Protein AF-A0AAV5VN03-F1 (afdb_monomer)

Mean predicted aligned error: 7.99 Å

Sequence (120 aa):
NTAAIKHVEALLDKITSKSTTFERNCVIREWKSKEMDEETARQIVGSLYERAVRNHDLCQFYAYLCAGKVRHYSFFKYEAKGFLSELLRLTLRMFDEEPNCLETRDTREKSRRLCNIALV

Radius of gyration: 14.71 Å; Cα contacts (8 Å, |Δi|>4): 89; chains: 1; bounding box: 42×27×30 Å

Foldseek 3Di:
DVVLLVVLVVLVVQDDLPDDPVSLVVSLVVLQPDDDDLVSLLVNLVVLLVCLLVHVSCVVSSVSSLVSNVVSCVVVVHPCPSNVVSLVVSLVVLCVVCVPLPPDPVSVVVVVSSVSSNVD

Nearest PDB structures (foldseek):
  6crl-assembly1_A  TM=3.447E-01  e=5.274E+00  Porphyromonas gingivalis W83
  5j1h-assembly1_A  TM=2.844E-01  e=9.907E+00  Homo sapiens
  8ro0-assembly1_J  TM=2.020E-01  e=9.400E+00  Caenorhabditis elegans

Secondary structure (DSSP, 8-state):
-HHHHHHHHHHHHT--TT--HHHHHHHHHHHHH----HHHHHHHHHHHHHHHHH-GGGHHHHHHHHHHHHHHHHHTT---HHHHHHHHHHHHHHHHH-TTTTSSHHHHHHHHHHHHHH--

Structure (mmCIF, N/CA/C/O backbone):
data_AF-A0AAV5VN03-F1
#
_entry.id   AF-A0AAV5VN03-F1
#
loop_
_atom_site.group_PDB
_atom_site.id
_atom_site.type_symbol
_atom_site.label_atom_id
_atom_site.label_alt_id
_atom_site.label_comp_id
_atom_site.label_asym_id
_atom_site.label_entity_id
_atom_site.label_seq_id
_atom_site.pdbx_PDB_ins_code
_atom_site.Cartn_x
_atom_site.Cartn_y
_atom_site.Cartn_z
_atom_site.occupancy
_atom_site.B_iso_or_equiv
_atom_site.auth_seq_id
_atom_site.auth_comp_id
_atom_site.auth_asym_id
_atom_site.auth_atom_id
_atom_site.pdbx_PDB_model_num
ATOM 1 N N . ASN A 1 1 ? 17.989 -7.236 0.436 1.00 62.28 1 ASN A N 1
ATOM 2 C CA . ASN A 1 1 ? 16.626 -6.648 0.412 1.00 62.28 1 ASN A CA 1
ATOM 3 C C . ASN A 1 1 ? 15.700 -7.088 1.533 1.00 62.28 1 ASN A C 1
ATOM 5 O O . ASN A 1 1 ? 14.921 -6.268 2.002 1.00 62.28 1 ASN A O 1
ATOM 9 N N . THR A 1 2 ? 15.827 -8.306 2.064 1.00 76.88 2 THR A N 1
ATOM 10 C CA . THR A 1 2 ? 14.961 -8.843 3.133 1.00 76.88 2 THR A CA 1
ATOM 11 C C . THR A 1 2 ? 14.845 -7.951 4.380 1.00 76.88 2 THR A C 1
ATOM 13 O O . THR A 1 2 ? 13.777 -7.875 4.975 1.00 76.88 2 THR A O 1
ATOM 16 N N . ALA A 1 3 ? 15.906 -7.231 4.769 1.00 80.00 3 ALA A N 1
ATOM 17 C CA . ALA A 1 3 ? 15.862 -6.303 5.906 1.00 80.00 3 ALA A CA 1
ATOM 18 C C . ALA A 1 3 ? 15.006 -5.049 5.637 1.00 80.00 3 ALA A C 1
ATOM 20 O O . ALA A 1 3 ? 14.274 -4.604 6.517 1.00 80.00 3 ALA A O 1
ATOM 21 N N . ALA A 1 4 ? 15.064 -4.494 4.421 1.00 78.69 4 ALA A N 1
ATOM 22 C CA . ALA A 1 4 ? 14.269 -3.326 4.040 1.00 78.69 4 ALA A CA 1
ATOM 23 C C . ALA A 1 4 ? 12.776 -3.669 3.957 1.00 78.69 4 ALA A C 1
ATOM 25 O O . ALA A 1 4 ? 11.946 -2.899 4.432 1.00 78.69 4 ALA A O 1
ATOM 26 N N . ILE A 1 5 ? 12.457 -4.853 3.427 1.00 82.81 5 ILE A N 1
ATOM 27 C CA . ILE A 1 5 ? 11.088 -5.375 3.350 1.00 82.81 5 ILE A CA 1
ATOM 28 C C . ILE A 1 5 ? 10.520 -5.573 4.754 1.00 82.81 5 ILE A C 1
ATOM 30 O O . ILE A 1 5 ? 9.493 -4.986 5.073 1.00 82.81 5 ILE A O 1
ATOM 34 N N . LYS A 1 6 ? 11.236 -6.290 5.632 1.00 86.38 6 LYS A N 1
ATOM 35 C CA . LYS A 1 6 ? 10.813 -6.500 7.027 1.00 86.38 6 LYS A CA 1
ATOM 36 C C . LYS A 1 6 ? 10.579 -5.193 7.779 1.00 86.38 6 LYS A C 1
ATOM 38 O O . LYS A 1 6 ? 9.648 -5.095 8.568 1.00 86.38 6 LYS A O 1
ATOM 43 N N . HIS A 1 7 ? 11.416 -4.184 7.539 1.00 85.88 7 HIS A N 1
ATOM 44 C CA . HIS A 1 7 ? 11.241 -2.863 8.144 1.00 85.88 7 HIS A CA 1
ATOM 45 C C . HIS A 1 7 ? 9.934 -2.204 7.702 1.00 85.88 7 HIS A C 1
ATOM 47 O O . HIS A 1 7 ? 9.195 -1.670 8.524 1.00 85.88 7 HIS A O 1
ATOM 53 N N . VAL A 1 8 ? 9.635 -2.256 6.405 1.00 82.75 8 VAL A N 1
ATOM 54 C CA . VAL A 1 8 ? 8.388 -1.714 5.862 1.00 82.75 8 VAL A CA 1
ATOM 55 C C . VAL A 1 8 ? 7.182 -2.506 6.358 1.00 82.75 8 VAL A C 1
ATOM 57 O O . VAL A 1 8 ? 6.186 -1.903 6.738 1.00 82.75 8 VAL A O 1
ATOM 60 N N . GLU A 1 9 ? 7.259 -3.831 6.428 1.00 86.00 9 GLU A N 1
ATOM 61 C CA . GLU A 1 9 ? 6.180 -4.646 6.996 1.00 86.00 9 GLU A CA 1
ATOM 62 C C . GLU A 1 9 ? 5.916 -4.282 8.459 1.00 86.00 9 GLU A C 1
ATOM 64 O O . GLU A 1 9 ? 4.773 -4.005 8.819 1.00 86.00 9 GLU A O 1
ATOM 69 N N . ALA A 1 10 ? 6.972 -4.139 9.265 1.00 88.56 10 ALA A N 1
ATOM 70 C CA . ALA A 1 10 ? 6.861 -3.688 10.649 1.00 88.56 10 ALA A CA 1
ATOM 71 C C . ALA A 1 10 ? 6.296 -2.260 10.766 1.00 88.56 10 ALA A C 1
ATOM 73 O O . ALA A 1 10 ? 5.609 -1.939 11.734 1.00 88.56 10 ALA A O 1
ATOM 74 N N . LEU A 1 11 ? 6.575 -1.383 9.796 1.00 87.38 11 LEU A N 1
ATOM 75 C CA . LEU A 1 11 ? 5.986 -0.046 9.718 1.00 87.38 11 LEU A CA 1
ATOM 76 C C . LEU A 1 11 ? 4.473 -0.121 9.473 1.00 87.38 11 LEU A C 1
ATOM 78 O O . LEU A 1 11 ? 3.706 0.594 10.116 1.00 87.38 11 LEU A O 1
ATOM 82 N N . LEU A 1 12 ? 4.050 -0.984 8.549 1.00 84.94 12 LEU A N 1
ATOM 83 C CA . LEU A 1 12 ? 2.647 -1.171 8.190 1.00 84.94 12 LEU A CA 1
ATOM 84 C C . LEU A 1 12 ? 1.856 -1.868 9.303 1.00 84.94 12 LEU A C 1
ATOM 86 O O . LEU A 1 12 ? 0.690 -1.536 9.501 1.00 84.94 12 LEU A O 1
ATOM 90 N N . ASP A 1 13 ? 2.486 -2.770 10.061 1.00 88.56 13 ASP A N 1
ATOM 91 C CA . ASP A 1 13 ? 1.879 -3.466 11.206 1.00 88.56 13 ASP A CA 1
ATOM 92 C C . ASP A 1 13 ? 1.549 -2.531 12.379 1.00 88.56 13 ASP A C 1
ATOM 94 O O . ASP A 1 13 ? 0.682 -2.839 13.195 1.00 88.56 13 ASP A O 1
ATOM 98 N N . LYS A 1 14 ? 2.186 -1.355 12.455 1.00 87.25 14 LYS A N 1
ATOM 99 C CA . LYS A 1 14 ? 1.862 -0.329 13.463 1.00 87.25 14 LYS A CA 1
ATOM 100 C C . LYS A 1 14 ? 0.512 0.347 13.215 1.00 87.25 14 LYS A C 1
ATOM 102 O O . LYS A 1 14 ? 0.003 1.015 14.115 1.00 87.25 14 LYS A O 1
ATOM 107 N N . ILE A 1 15 ? -0.052 0.229 12.010 1.00 90.31 15 ILE A N 1
ATOM 108 C CA . ILE A 1 15 ? -1.300 0.899 11.647 1.00 90.31 15 ILE A CA 1
ATOM 109 C C . ILE A 1 15 ? -2.467 -0.078 11.709 1.00 90.31 15 ILE A C 1
ATOM 111 O O . ILE A 1 15 ? -2.528 -1.067 10.986 1.00 90.31 15 ILE A O 1
ATOM 115 N N . THR A 1 16 ? -3.440 0.267 12.544 1.00 88.50 16 THR A N 1
ATOM 116 C CA . THR A 1 16 ? -4.729 -0.410 12.682 1.00 88.50 16 THR A CA 1
ATOM 117 C C . THR A 1 16 ? -5.861 0.554 12.324 1.00 88.50 16 THR A C 1
ATOM 119 O O . THR A 1 16 ? -5.655 1.768 12.211 1.00 88.50 16 THR A O 1
ATOM 122 N N . SER A 1 17 ? -7.092 0.049 12.189 1.00 82.81 17 SER A N 1
ATOM 123 C CA . SER A 1 17 ? -8.270 0.902 11.959 1.00 82.81 17 SER A CA 1
ATOM 124 C C . SER A 1 17 ? -8.462 1.964 13.053 1.00 82.81 17 SER A C 1
ATOM 126 O O . SER A 1 17 ? -8.979 3.044 12.771 1.00 82.81 17 SER A O 1
ATOM 128 N N . LYS A 1 18 ? -7.957 1.708 14.268 1.00 90.25 18 LYS A N 1
ATOM 129 C CA . LYS A 1 18 ? -7.995 2.621 15.421 1.00 90.25 18 LYS A CA 1
ATOM 130 C C . LYS A 1 18 ? -6.814 3.591 15.503 1.00 90.25 18 LYS A C 1
ATOM 132 O O . LYS A 1 18 ? -6.820 4.455 16.375 1.00 90.25 18 LYS A O 1
ATOM 137 N N . SER A 1 19 ? -5.811 3.470 14.631 1.00 91.25 19 SER A N 1
ATOM 138 C CA . SER A 1 19 ? -4.651 4.363 14.658 1.00 91.25 19 SER A CA 1
ATOM 139 C C . SER A 1 19 ? -5.054 5.809 14.391 1.00 91.25 19 SER A C 1
ATOM 141 O O . SER A 1 19 ? -5.817 6.104 13.466 1.00 91.25 19 SER A O 1
ATOM 143 N N . THR A 1 20 ? -4.480 6.705 15.181 1.00 92.50 20 THR A N 1
ATOM 144 C CA . THR A 1 20 ? -4.653 8.152 15.109 1.00 92.50 20 THR A CA 1
ATOM 145 C C . THR A 1 20 ? -4.083 8.732 13.814 1.00 92.50 20 THR A C 1
ATOM 147 O O . THR A 1 20 ? -3.208 8.159 13.157 1.00 92.50 20 THR A O 1
ATOM 150 N N . THR A 1 21 ? -4.528 9.941 13.465 1.00 89.31 21 THR A N 1
ATOM 151 C CA . THR A 1 21 ? -3.975 10.705 12.337 1.00 89.31 21 THR A CA 1
ATOM 152 C C . THR A 1 21 ? -2.471 10.943 12.487 1.00 89.31 21 THR A C 1
ATOM 154 O O . THR A 1 21 ? -1.737 10.901 11.501 1.00 89.31 21 THR A O 1
ATOM 157 N N . PHE A 1 22 ? -1.994 11.158 13.716 1.00 89.88 22 PHE A N 1
ATOM 158 C CA . PHE A 1 22 ? -0.575 11.367 13.989 1.00 89.88 22 PHE A CA 1
ATOM 159 C C . PHE A 1 22 ? 0.259 10.119 13.672 1.00 89.88 22 PHE A C 1
ATOM 161 O O . PHE A 1 22 ? 1.240 10.214 12.937 1.00 89.88 22 PHE A O 1
ATOM 168 N N . GLU A 1 23 ? -0.158 8.943 14.148 1.00 90.94 23 GLU A N 1
ATOM 169 C CA . GLU A 1 23 ? 0.530 7.672 13.869 1.00 90.94 23 GLU A CA 1
ATOM 170 C C . GLU A 1 23 ? 0.580 7.379 12.366 1.00 90.94 23 GLU A C 1
ATOM 172 O O . GLU A 1 23 ? 1.641 7.057 11.824 1.00 90.94 23 GLU A O 1
ATOM 177 N N . ARG A 1 24 ? -0.545 7.585 11.669 1.00 90.00 24 ARG A N 1
ATOM 178 C CA . ARG A 1 24 ? -0.633 7.450 10.208 1.00 90.00 24 ARG A CA 1
ATOM 179 C C . ARG A 1 24 ? 0.349 8.384 9.496 1.00 90.00 24 ARG A C 1
ATOM 181 O O . ARG A 1 24 ? 1.059 7.951 8.590 1.00 90.00 24 ARG A O 1
ATOM 188 N N . ASN A 1 25 ? 0.445 9.642 9.927 1.00 88.81 25 ASN A N 1
ATOM 189 C CA . ASN A 1 25 ? 1.373 10.620 9.353 1.00 88.81 25 ASN A CA 1
ATOM 190 C C . ASN A 1 25 ? 2.847 10.267 9.600 1.00 88.81 25 ASN A C 1
ATOM 192 O O . ASN A 1 25 ? 3.675 10.457 8.705 1.00 88.81 25 ASN A O 1
ATOM 196 N N . CYS A 1 26 ? 3.182 9.722 10.771 1.00 90.44 26 CYS A N 1
ATOM 197 C CA . CYS A 1 26 ? 4.529 9.228 11.060 1.00 90.44 26 CYS A CA 1
ATOM 198 C C . CYS A 1 26 ? 4.938 8.124 10.076 1.00 90.44 26 CYS A C 1
ATOM 200 O O . CYS A 1 26 ? 6.009 8.212 9.472 1.00 90.44 26 CYS A O 1
ATOM 202 N N . VAL A 1 27 ? 4.046 7.155 9.847 1.00 90.69 27 VAL A N 1
ATOM 203 C CA . VAL A 1 27 ? 4.251 6.067 8.880 1.00 90.69 27 VAL A CA 1
ATOM 204 C C . VAL A 1 27 ? 4.395 6.599 7.455 1.00 90.69 27 VAL A C 1
ATOM 206 O O . VAL A 1 27 ? 5.339 6.232 6.762 1.00 90.69 27 VAL A O 1
ATOM 209 N N . ILE A 1 28 ? 3.535 7.528 7.028 1.00 88.44 28 ILE A N 1
ATOM 210 C CA . ILE A 1 28 ? 3.623 8.166 5.702 1.00 88.44 28 ILE A CA 1
ATOM 211 C C . ILE A 1 28 ? 4.985 8.833 5.485 1.00 88.44 28 ILE A C 1
ATOM 213 O O . ILE A 1 28 ? 5.565 8.730 4.400 1.00 88.44 28 ILE A O 1
ATOM 217 N N . ARG A 1 29 ? 5.484 9.561 6.489 1.00 88.44 29 ARG A N 1
ATOM 218 C CA . ARG A 1 29 ? 6.757 10.280 6.390 1.00 88.44 29 ARG A CA 1
ATOM 219 C C . ARG A 1 29 ? 7.920 9.307 6.224 1.0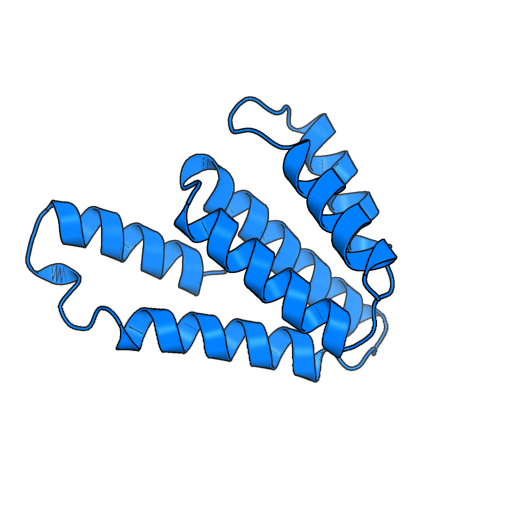0 88.44 29 ARG A C 1
ATOM 221 O O . ARG A 1 29 ? 8.717 9.477 5.306 1.00 88.44 29 ARG A O 1
ATOM 228 N N . GLU A 1 30 ? 7.976 8.289 7.077 1.00 89.06 30 GLU A N 1
ATOM 229 C CA . GLU A 1 30 ? 9.030 7.274 7.053 1.00 89.06 30 GLU A CA 1
ATOM 230 C C . GLU A 1 30 ? 9.004 6.453 5.754 1.00 89.06 30 GLU A C 1
ATOM 232 O O . GLU A 1 30 ? 10.041 6.210 5.134 1.00 89.06 30 GLU A O 1
ATOM 237 N N . TRP A 1 31 ? 7.801 6.120 5.282 1.00 88.56 31 TRP A N 1
ATOM 238 C CA . TRP A 1 31 ? 7.565 5.454 4.005 1.00 88.56 31 TRP A CA 1
ATOM 239 C C . TRP A 1 31 ? 8.117 6.248 2.814 1.00 88.56 31 TRP A C 1
ATOM 241 O O . TRP A 1 31 ? 8.830 5.700 1.966 1.00 88.56 31 TRP A 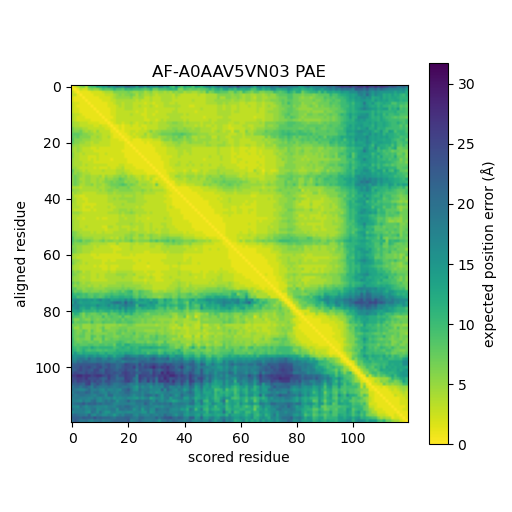O 1
ATOM 251 N N . LYS A 1 32 ? 7.832 7.556 2.747 1.00 83.75 32 LYS A N 1
ATOM 252 C CA . LYS A 1 32 ? 8.295 8.419 1.650 1.00 83.75 32 LYS A CA 1
ATOM 253 C C . LYS A 1 32 ? 9.816 8.487 1.588 1.00 83.75 32 LYS A C 1
ATOM 255 O O . LYS A 1 32 ? 10.360 8.270 0.511 1.00 83.75 32 LYS A O 1
ATOM 260 N N . SER A 1 33 ? 10.484 8.693 2.723 1.00 81.00 33 SER A N 1
ATOM 261 C CA . SER A 1 33 ? 11.945 8.847 2.793 1.00 81.00 33 SER A CA 1
ATOM 262 C C . SER A 1 33 ? 12.740 7.572 2.509 1.00 81.00 33 SER A C 1
ATOM 264 O O . SER A 1 33 ? 13.957 7.633 2.372 1.00 81.00 33 SER A O 1
ATOM 266 N N . LYS A 1 34 ? 12.094 6.400 2.472 1.00 82.88 34 LYS A N 1
ATOM 267 C CA . LYS A 1 34 ? 12.818 5.135 2.353 1.00 82.88 34 LYS A CA 1
ATOM 268 C C . LYS A 1 34 ? 13.227 4.837 0.914 1.00 82.88 34 LYS A C 1
ATOM 270 O O . LYS A 1 34 ? 12.394 4.407 0.123 1.00 82.88 34 LYS A O 1
ATOM 275 N N . GLU A 1 35 ? 14.488 5.016 0.564 1.00 80.75 35 GLU A N 1
ATOM 276 C CA . GLU A 1 35 ? 14.982 4.554 -0.736 1.00 80.75 35 GLU A CA 1
ATOM 277 C C . GLU A 1 35 ? 14.920 3.024 -0.826 1.00 80.75 35 GLU A C 1
ATOM 279 O O . GLU A 1 35 ? 15.138 2.309 0.157 1.00 80.75 35 GLU A O 1
ATOM 284 N N . MET A 1 36 ? 14.547 2.529 -2.001 1.00 82.94 36 MET A N 1
ATOM 285 C CA . MET A 1 36 ? 14.389 1.108 -2.283 1.00 82.94 36 MET A CA 1
ATOM 286 C C . MET A 1 36 ? 14.609 0.874 -3.773 1.00 82.94 36 MET A C 1
ATOM 288 O O . MET A 1 36 ? 14.171 1.684 -4.593 1.00 82.94 36 MET A O 1
ATOM 292 N N . ASP A 1 37 ? 15.296 -0.219 -4.094 1.00 83.75 37 ASP A N 1
ATOM 293 C CA . ASP A 1 37 ? 15.447 -0.678 -5.470 1.00 83.75 37 ASP A CA 1
ATOM 294 C C . ASP A 1 37 ? 14.124 -1.202 -6.042 1.00 83.75 37 ASP A C 1
ATOM 296 O O . ASP A 1 37 ? 13.135 -1.407 -5.333 1.00 83.75 37 ASP A O 1
ATOM 300 N N . GLU A 1 38 ? 14.123 -1.419 -7.353 1.00 79.81 38 GLU A N 1
ATOM 301 C CA . GLU A 1 38 ? 12.945 -1.812 -8.116 1.00 79.81 38 GLU A CA 1
ATOM 302 C C . GLU A 1 38 ? 12.350 -3.158 -7.670 1.00 79.81 38 GLU A C 1
ATOM 304 O O . GLU A 1 38 ? 11.133 -3.327 -7.656 1.00 79.81 38 GLU A O 1
ATOM 309 N N . GLU A 1 39 ? 13.178 -4.124 -7.273 1.00 84.00 39 GLU A N 1
ATOM 310 C CA . GLU A 1 39 ? 12.707 -5.429 -6.797 1.00 84.00 39 GLU A CA 1
ATOM 311 C C . GLU A 1 39 ? 12.026 -5.303 -5.428 1.00 84.00 39 GLU A C 1
ATOM 313 O O . GLU A 1 39 ? 10.927 -5.810 -5.210 1.00 84.00 39 GLU A O 1
ATOM 318 N N . THR A 1 40 ? 12.640 -4.549 -4.519 1.00 84.69 40 THR A N 1
ATOM 319 C CA . THR A 1 40 ? 12.094 -4.256 -3.191 1.00 84.69 40 THR A CA 1
ATOM 320 C C . THR A 1 40 ? 10.779 -3.487 -3.294 1.00 84.69 40 THR A C 1
ATOM 322 O O . THR A 1 40 ? 9.811 -3.816 -2.609 1.00 84.69 40 THR A O 1
ATOM 325 N N . ALA A 1 41 ? 10.726 -2.493 -4.182 1.00 82.25 41 ALA A N 1
ATOM 326 C CA . ALA A 1 41 ? 9.523 -1.742 -4.509 1.00 82.25 41 ALA A CA 1
ATOM 327 C C . ALA A 1 41 ? 8.375 -2.667 -4.940 1.00 82.25 41 ALA A C 1
ATOM 329 O O . ALA A 1 41 ? 7.281 -2.574 -4.383 1.00 82.25 41 ALA A O 1
ATOM 330 N N . ARG A 1 42 ? 8.629 -3.592 -5.876 1.00 82.44 42 ARG A N 1
ATOM 331 C CA . ARG A 1 42 ? 7.620 -4.545 -6.364 1.00 82.44 42 ARG A CA 1
ATOM 332 C C . ARG A 1 42 ? 7.073 -5.438 -5.253 1.00 82.44 42 ARG A C 1
ATOM 334 O O . ARG A 1 42 ? 5.859 -5.546 -5.095 1.00 82.44 42 ARG A O 1
ATOM 341 N N . GLN A 1 43 ? 7.950 -6.013 -4.434 1.00 85.19 43 GLN A N 1
ATOM 342 C CA . GLN A 1 43 ? 7.535 -6.887 -3.331 1.00 85.19 43 GLN A CA 1
ATOM 343 C C . GLN A 1 43 ? 6.696 -6.144 -2.283 1.00 85.19 43 GLN A C 1
ATOM 345 O O . GLN A 1 43 ? 5.691 -6.665 -1.798 1.00 85.19 43 GLN A O 1
ATOM 350 N N . ILE A 1 44 ? 7.059 -4.900 -1.967 1.00 85.12 44 ILE A N 1
ATOM 351 C CA . ILE A 1 44 ? 6.291 -4.086 -1.024 1.00 85.12 44 ILE A CA 1
ATOM 352 C C . ILE A 1 44 ? 4.920 -3.706 -1.592 1.00 85.12 44 ILE A C 1
ATOM 354 O O . ILE A 1 44 ? 3.937 -3.741 -0.854 1.00 85.12 44 ILE A O 1
ATOM 358 N N . VAL A 1 45 ? 4.835 -3.355 -2.878 1.00 85.06 45 VAL A N 1
ATOM 359 C CA . VAL A 1 45 ? 3.551 -3.073 -3.539 1.00 85.06 45 VAL A CA 1
ATOM 360 C C . VAL A 1 45 ? 2.640 -4.300 -3.482 1.00 85.06 45 VAL A C 1
ATOM 362 O O . VAL A 1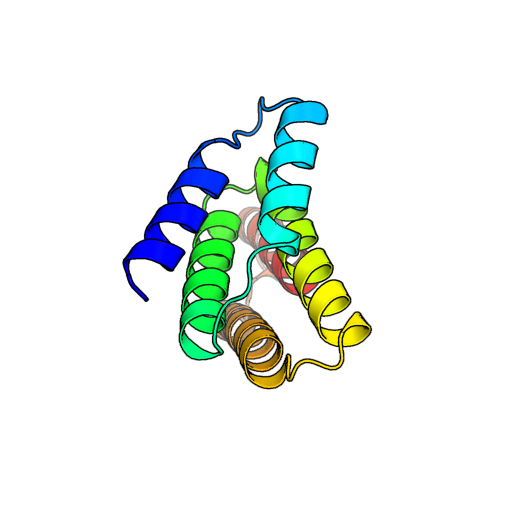 45 ? 1.473 -4.164 -3.120 1.00 85.06 45 VAL A O 1
ATOM 365 N N . GLY A 1 46 ? 3.184 -5.499 -3.716 1.00 83.75 46 GLY A N 1
ATOM 366 C CA . GLY A 1 46 ? 2.467 -6.760 -3.507 1.00 83.75 46 GLY A CA 1
ATOM 367 C C . GLY A 1 46 ? 1.941 -6.923 -2.076 1.00 83.75 46 GLY A C 1
ATOM 368 O O . GLY A 1 46 ? 0.755 -7.181 -1.877 1.00 83.75 46 GLY A O 1
ATOM 369 N N . SER A 1 47 ? 2.785 -6.686 -1.067 1.00 85.19 47 SER A N 1
ATOM 370 C CA . SER A 1 47 ?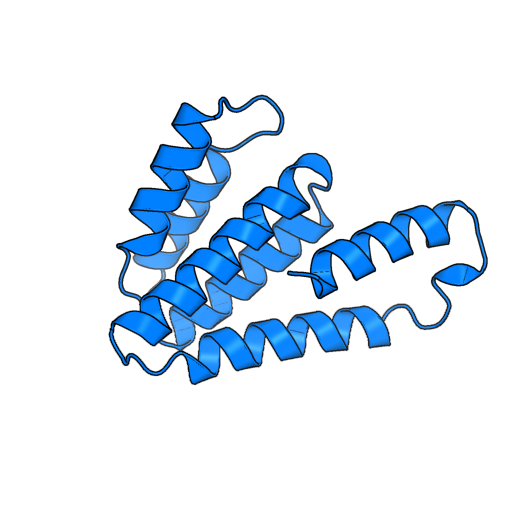 2.389 -6.768 0.351 1.00 85.19 47 SER A CA 1
ATOM 371 C C . SER A 1 47 ? 1.306 -5.740 0.718 1.00 85.19 47 SER A C 1
ATOM 373 O O . SER A 1 47 ? 0.332 -6.068 1.400 1.00 85.19 47 SER A O 1
ATOM 375 N N . LEU A 1 48 ? 1.418 -4.501 0.225 1.00 85.56 48 LEU A N 1
ATOM 376 C CA . LEU A 1 48 ? 0.406 -3.453 0.404 1.00 85.56 48 LEU A CA 1
ATOM 377 C C . LEU A 1 48 ? -0.929 -3.836 -0.238 1.00 85.56 48 LEU A C 1
ATOM 379 O O . LEU A 1 48 ? -1.972 -3.654 0.390 1.00 85.56 48 LEU A O 1
ATOM 383 N N . TYR A 1 49 ? -0.895 -4.396 -1.448 1.00 82.38 49 TYR A N 1
ATOM 384 C CA . TYR A 1 49 ? -2.080 -4.885 -2.145 1.00 82.38 49 TYR A CA 1
ATOM 385 C C . TYR A 1 49 ? -2.774 -5.993 -1.345 1.00 82.38 49 TYR A C 1
ATOM 387 O O . TYR A 1 49 ? -3.955 -5.875 -1.021 1.00 82.38 49 TYR A O 1
ATOM 395 N N . GLU A 1 50 ? -2.043 -7.026 -0.920 1.00 81.62 50 GLU A N 1
ATOM 396 C CA . GLU A 1 50 ? -2.619 -8.112 -0.121 1.00 81.62 50 GLU A CA 1
ATOM 397 C C . GLU A 1 50 ? -3.199 -7.623 1.212 1.00 81.62 50 GLU A C 1
ATOM 399 O O . GLU A 1 50 ? -4.229 -8.124 1.672 1.00 81.62 50 GLU A O 1
ATOM 404 N N . ARG A 1 51 ? -2.555 -6.639 1.849 1.00 84.00 51 ARG A N 1
ATOM 405 C CA . ARG A 1 51 ? -3.054 -6.012 3.079 1.00 84.00 51 ARG A CA 1
ATOM 406 C C . ARG A 1 51 ? -4.303 -5.176 2.825 1.00 84.00 51 ARG A C 1
ATOM 408 O O . ARG A 1 51 ? -5.199 -5.218 3.662 1.00 84.00 51 ARG A O 1
ATOM 415 N N . ALA A 1 52 ? -4.389 -4.458 1.707 1.00 80.88 52 ALA A N 1
ATOM 416 C CA . ALA A 1 52 ? -5.569 -3.681 1.323 1.00 80.88 52 ALA A CA 1
ATOM 417 C C . ALA A 1 52 ? -6.769 -4.579 0.997 1.00 80.88 52 ALA A C 1
ATOM 419 O O . ALA A 1 52 ? -7.892 -4.285 1.411 1.00 80.88 52 ALA A O 1
ATOM 420 N N . VAL A 1 53 ? -6.518 -5.717 0.341 1.00 76.19 53 VAL A N 1
ATOM 421 C CA . VAL A 1 53 ? -7.522 -6.761 0.103 1.00 76.19 53 VAL A CA 1
ATOM 422 C C . VAL A 1 53 ? -8.014 -7.362 1.422 1.00 76.19 53 VAL A C 1
ATOM 424 O O . VAL A 1 53 ? -9.208 -7.605 1.560 1.00 76.19 53 VAL A O 1
ATOM 427 N N . ARG A 1 54 ? -7.135 -7.577 2.411 1.00 77.62 54 ARG A N 1
ATOM 428 C CA . ARG A 1 54 ? -7.502 -8.170 3.713 1.00 77.62 54 ARG A CA 1
ATOM 429 C C . ARG A 1 54 ? -8.112 -7.179 4.716 1.00 77.62 54 ARG A C 1
ATOM 431 O O . ARG A 1 54 ? -8.957 -7.576 5.510 1.00 77.62 54 ARG A O 1
ATOM 438 N N . ASN A 1 55 ? -7.696 -5.911 4.702 1.00 78.88 55 ASN A N 1
ATOM 439 C CA . ASN A 1 55 ? -8.065 -4.896 5.698 1.00 78.88 55 ASN A CA 1
ATOM 440 C C . ASN A 1 55 ? -8.768 -3.703 5.041 1.00 78.88 55 ASN A C 1
ATOM 442 O O . ASN A 1 55 ? -8.155 -2.677 4.732 1.00 78.88 55 ASN A O 1
ATOM 446 N N . HIS A 1 56 ? -10.082 -3.820 4.864 1.00 74.44 56 HIS A N 1
ATOM 447 C CA . HIS A 1 56 ? -10.879 -2.840 4.121 1.00 74.44 56 HIS A CA 1
ATOM 448 C C . HIS A 1 56 ? -10.870 -1.437 4.742 1.00 74.44 56 HIS A C 1
ATOM 450 O O . HIS A 1 56 ? -10.774 -0.452 4.012 1.00 74.44 56 HIS A O 1
ATOM 456 N N . ASP A 1 57 ? -10.870 -1.343 6.072 1.00 80.25 57 ASP A N 1
ATOM 457 C CA . ASP A 1 57 ? -10.839 -0.065 6.801 1.00 80.25 57 ASP A CA 1
ATOM 458 C C . ASP A 1 57 ? -9.562 0.748 6.534 1.00 80.25 57 ASP A C 1
ATOM 460 O O . ASP A 1 57 ? -9.536 1.967 6.708 1.00 80.25 57 ASP A O 1
ATOM 464 N N . LEU A 1 58 ? -8.486 0.074 6.116 1.00 83.50 58 LEU A N 1
ATOM 465 C CA . LEU A 1 58 ? -7.179 0.670 5.850 1.00 83.50 58 LEU A CA 1
ATOM 466 C C . LEU A 1 58 ? -6.842 0.737 4.361 1.00 83.50 58 LEU A C 1
ATOM 468 O O . LEU A 1 58 ? -5.797 1.279 4.007 1.00 83.50 58 LEU A O 1
ATOM 472 N N . CYS A 1 59 ? -7.728 0.265 3.481 1.00 81.12 59 CYS A N 1
ATOM 473 C CA . CYS A 1 59 ? -7.513 0.269 2.035 1.00 81.12 59 CYS A CA 1
ATOM 474 C C . CYS A 1 59 ? -7.136 1.667 1.517 1.00 81.12 59 CYS A C 1
ATOM 476 O O . CYS A 1 59 ? -6.130 1.828 0.830 1.00 81.12 59 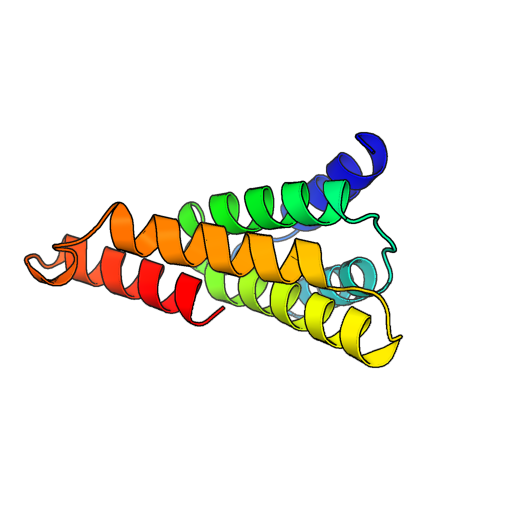CYS A O 1
ATOM 478 N N . GLN A 1 60 ? -7.881 2.702 1.920 1.00 80.44 60 GLN A N 1
ATOM 479 C CA . GLN A 1 60 ? -7.596 4.088 1.530 1.00 80.44 60 GLN A CA 1
ATOM 480 C C . GLN A 1 60 ? -6.254 4.596 2.085 1.00 80.44 60 GLN A C 1
ATOM 482 O O . GLN A 1 60 ? -5.585 5.420 1.463 1.00 80.44 60 GLN A O 1
ATOM 487 N N . PHE A 1 61 ? -5.836 4.111 3.255 1.00 86.69 61 PHE A N 1
ATOM 488 C CA . PHE A 1 61 ? -4.545 4.470 3.830 1.00 86.69 61 PHE A CA 1
ATOM 489 C C . PHE A 1 61 ? -3.389 3.829 3.052 1.00 86.69 61 PHE A C 1
ATOM 491 O O . PHE A 1 61 ? -2.444 4.529 2.688 1.00 86.69 61 PHE A O 1
ATOM 498 N N . TYR A 1 62 ? -3.480 2.537 2.726 1.00 86.56 62 TYR A N 1
ATOM 499 C CA . TYR A 1 62 ? -2.487 1.867 1.880 1.00 86.56 62 TYR A CA 1
ATOM 500 C C . TYR A 1 62 ? -2.409 2.504 0.491 1.00 86.56 62 TYR A C 1
ATOM 502 O O . TYR A 1 62 ? -1.312 2.709 -0.029 1.00 86.56 62 TYR A O 1
ATOM 510 N N . ALA A 1 63 ? -3.551 2.939 -0.047 1.00 80.69 63 ALA A N 1
ATOM 511 C CA . ALA A 1 63 ? -3.602 3.695 -1.287 1.00 80.69 63 ALA A CA 1
ATOM 512 C C . ALA A 1 63 ? -2.772 4.975 -1.243 1.00 80.69 63 ALA A C 1
ATOM 514 O O . ALA A 1 63 ? -1.946 5.266 -2.111 1.00 80.69 63 ALA A O 1
ATOM 515 N N . TYR A 1 64 ? -2.972 5.732 -0.167 1.00 84.75 64 TYR A N 1
ATOM 516 C CA . TYR A 1 64 ? -2.270 6.978 0.062 1.00 84.75 64 TYR A CA 1
ATOM 517 C C . TYR A 1 64 ? -0.753 6.769 0.187 1.00 84.75 64 TYR A C 1
ATOM 519 O O . TYR A 1 64 ? 0.025 7.610 -0.274 1.00 84.75 64 TYR A O 1
ATOM 527 N N . LEU A 1 65 ? -0.311 5.641 0.758 1.00 88.56 65 LEU A N 1
ATOM 528 C CA . LEU A 1 65 ? 1.105 5.274 0.784 1.00 88.56 65 LEU A CA 1
ATOM 529 C C . LEU A 1 65 ? 1.645 5.049 -0.635 1.00 88.56 65 LEU A C 1
ATOM 531 O O . LEU A 1 65 ? 2.651 5.671 -0.992 1.00 88.56 65 LEU A O 1
ATOM 535 N N . CYS A 1 66 ? 0.973 4.244 -1.464 1.00 86.12 66 CYS A N 1
ATOM 536 C CA . CYS A 1 66 ? 1.375 4.012 -2.856 1.00 86.12 66 CYS A CA 1
ATOM 537 C C . CYS A 1 66 ? 1.480 5.325 -3.645 1.00 86.12 66 CYS A C 1
ATOM 539 O O . CYS A 1 66 ? 2.546 5.646 -4.180 1.00 86.12 66 CYS A O 1
ATOM 541 N N . ALA A 1 67 ? 0.431 6.151 -3.619 1.00 82.56 67 ALA A N 1
ATOM 542 C CA . ALA A 1 67 ? 0.413 7.447 -4.296 1.00 82.56 67 ALA A CA 1
ATOM 543 C C . ALA A 1 67 ? 1.517 8.389 -3.782 1.00 82.56 67 ALA A C 1
ATOM 545 O O . ALA A 1 67 ? 2.193 9.074 -4.556 1.00 82.56 67 ALA A O 1
ATOM 546 N N . GLY A 1 68 ? 1.740 8.408 -2.465 1.00 83.88 68 GLY A N 1
ATOM 547 C CA . GLY A 1 68 ? 2.807 9.178 -1.837 1.00 83.88 68 GLY A CA 1
ATOM 548 C C . GLY A 1 68 ? 4.200 8.770 -2.319 1.00 83.88 68 GLY A C 1
ATOM 549 O O . GLY A 1 68 ? 5.057 9.642 -2.475 1.00 83.88 68 GLY A O 1
ATOM 550 N N . LYS A 1 69 ? 4.414 7.477 -2.590 1.00 85.94 69 LYS A N 1
ATOM 551 C CA . LYS A 1 69 ? 5.689 6.954 -3.088 1.00 85.94 69 LYS A CA 1
ATOM 552 C C . LYS A 1 69 ? 5.921 7.280 -4.554 1.00 85.94 69 LYS A C 1
ATOM 554 O O . LYS A 1 69 ? 6.989 7.775 -4.898 1.00 85.94 69 LYS A O 1
ATOM 559 N N . VAL A 1 70 ? 4.903 7.098 -5.390 1.00 81.69 70 VAL A N 1
ATOM 560 C CA . VAL A 1 70 ? 4.947 7.463 -6.814 1.00 81.69 70 VAL A CA 1
ATOM 561 C C . VAL A 1 70 ? 5.273 8.945 -6.986 1.00 81.69 70 VAL A C 1
ATOM 563 O O . VAL A 1 70 ? 6.152 9.302 -7.774 1.00 81.69 70 VAL A O 1
ATOM 566 N N . ARG A 1 71 ? 4.621 9.821 -6.207 1.00 80.94 71 ARG A N 1
ATOM 567 C CA . ARG A 1 71 ? 4.926 11.261 -6.216 1.00 80.94 71 ARG A CA 1
ATOM 568 C C . ARG A 1 71 ? 6.358 11.548 -5.786 1.00 80.94 71 ARG A C 1
ATOM 570 O O . ARG A 1 71 ? 6.998 12.404 -6.384 1.00 80.94 71 ARG A O 1
ATOM 577 N N . HIS A 1 72 ? 6.854 10.844 -4.769 1.00 83.69 72 HIS A N 1
ATOM 578 C CA . HIS A 1 72 ? 8.235 10.986 -4.319 1.00 83.69 72 HIS A CA 1
ATOM 579 C C . HIS A 1 72 ? 9.219 10.610 -5.437 1.00 83.69 72 HIS A C 1
ATOM 581 O O . HIS A 1 72 ? 10.066 11.423 -5.788 1.00 83.69 72 HIS A O 1
ATOM 587 N N . TYR A 1 73 ? 9.054 9.452 -6.082 1.00 81.12 73 TYR A N 1
ATOM 588 C CA . TYR A 1 73 ? 9.911 9.070 -7.208 1.00 81.12 73 TYR A CA 1
ATOM 589 C C . TYR A 1 73 ? 9.848 10.062 -8.372 1.00 81.12 73 TYR A C 1
ATOM 591 O O . TYR A 1 73 ? 10.889 10.460 -8.890 1.00 81.12 73 TYR A O 1
ATOM 599 N N . SER A 1 74 ? 8.643 10.517 -8.726 1.00 74.94 74 SER A N 1
ATOM 600 C CA . SER A 1 74 ? 8.439 11.499 -9.799 1.00 74.94 74 SER A CA 1
ATOM 601 C C . SER A 1 74 ? 9.145 12.825 -9.500 1.00 74.94 74 SER A C 1
ATOM 603 O O . SER A 1 74 ? 9.766 13.411 -10.383 1.00 74.94 74 SER A O 1
ATOM 605 N N . PHE A 1 75 ? 9.087 13.287 -8.245 1.00 74.50 75 PHE A N 1
ATOM 606 C CA . PHE A 1 75 ? 9.733 14.525 -7.807 1.00 74.50 75 PHE A CA 1
ATOM 607 C C . PHE A 1 75 ? 11.263 14.440 -7.882 1.00 74.50 75 PHE A C 1
ATOM 609 O O . PHE A 1 75 ? 11.911 15.379 -8.338 1.00 74.50 75 PHE A O 1
ATOM 616 N N . PHE A 1 76 ? 11.841 13.306 -7.482 1.00 71.94 76 PHE A N 1
ATOM 617 C CA . PHE A 1 76 ? 13.291 13.098 -7.475 1.00 71.94 76 PHE A CA 1
ATOM 618 C C . PHE A 1 76 ? 13.846 12.518 -8.790 1.00 71.94 76 PHE A C 1
ATOM 620 O O . PHE A 1 76 ? 15.024 12.183 -8.855 1.00 71.94 76 PHE A O 1
ATOM 627 N N . LYS A 1 77 ? 13.025 12.428 -9.851 1.00 68.06 77 LYS A N 1
ATOM 628 C CA . LYS A 1 77 ? 13.383 11.835 -11.158 1.00 68.06 77 LYS A CA 1
ATOM 629 C C . LYS A 1 77 ? 13.948 10.410 -11.062 1.00 68.06 77 LYS A C 1
ATOM 631 O O . LYS A 1 77 ? 14.711 9.985 -11.925 1.00 68.06 77 LYS A O 1
ATOM 636 N N . TYR A 1 78 ? 13.569 9.668 -10.027 1.00 65.94 78 TYR A N 1
ATOM 637 C CA . TYR A 1 78 ? 13.891 8.250 -9.924 1.00 65.94 78 TYR A CA 1
ATOM 638 C C . TYR A 1 78 ? 13.002 7.451 -10.884 1.00 65.94 78 TYR A C 1
ATOM 640 O O . TYR A 1 78 ? 11.836 7.797 -11.095 1.00 65.94 78 TYR A O 1
ATOM 648 N N . GLU A 1 79 ? 13.521 6.356 -11.440 1.00 64.06 79 GLU A N 1
ATOM 649 C CA . GLU A 1 79 ? 12.719 5.457 -12.270 1.00 64.06 79 GLU A CA 1
ATOM 650 C C . GLU A 1 79 ? 11.675 4.730 -11.409 1.00 64.06 79 GLU A C 1
ATOM 652 O O . GLU A 1 79 ? 11.928 3.699 -10.796 1.00 64.06 79 GLU A O 1
ATOM 657 N N . ALA A 1 80 ? 10.450 5.259 -11.383 1.00 66.75 80 ALA A N 1
ATOM 658 C CA . ALA A 1 80 ? 9.297 4.619 -10.745 1.00 66.75 80 ALA A CA 1
ATOM 659 C C . ALA A 1 80 ? 8.733 3.438 -11.560 1.00 66.75 80 ALA A C 1
ATOM 661 O O . ALA A 1 80 ? 7.661 2.928 -11.229 1.00 66.75 80 ALA A O 1
ATOM 662 N N . LYS A 1 81 ? 9.397 3.044 -12.656 1.00 70.44 81 LYS A N 1
ATOM 663 C CA . LYS A 1 81 ? 8.830 2.181 -13.699 1.00 70.44 81 LYS A CA 1
ATOM 664 C C . LYS A 1 81 ? 8.371 0.836 -13.138 1.00 70.44 81 LYS A C 1
ATOM 666 O O . LYS A 1 81 ? 7.221 0.475 -13.364 1.00 70.44 81 LYS A O 1
ATOM 671 N N . GLY A 1 82 ? 9.196 0.150 -12.346 1.00 67.50 82 GLY A N 1
ATOM 672 C CA . GLY A 1 82 ? 8.803 -1.122 -11.733 1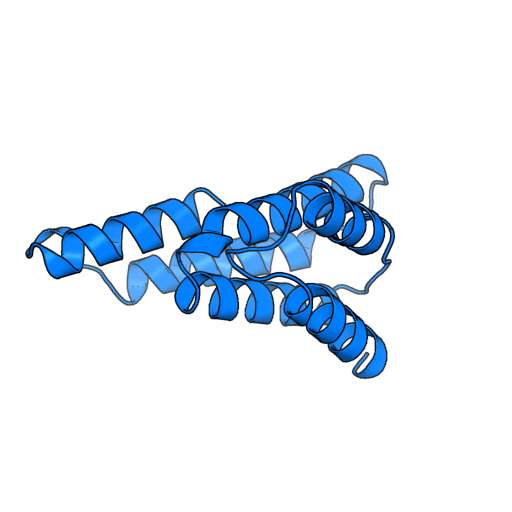.00 67.50 82 GLY A CA 1
ATOM 673 C C . GLY A 1 82 ? 7.738 -0.994 -10.648 1.00 67.50 82 GLY A C 1
ATOM 674 O O . GLY A 1 82 ? 6.851 -1.838 -10.581 1.00 67.50 82 GLY A O 1
ATOM 675 N N . PHE A 1 83 ? 7.760 0.079 -9.847 1.00 74.00 83 PHE A N 1
ATOM 676 C CA . PHE A 1 83 ? 6.726 0.328 -8.832 1.00 74.00 83 PHE A CA 1
ATOM 677 C C . PHE A 1 83 ? 5.354 0.539 -9.491 1.00 74.00 83 PHE A C 1
ATOM 679 O O . PHE A 1 83 ? 4.371 -0.086 -9.104 1.00 74.00 83 PHE A O 1
ATOM 686 N N . LEU A 1 84 ? 5.297 1.392 -10.517 1.00 74.44 84 LEU A N 1
ATOM 687 C CA . LEU A 1 84 ? 4.078 1.682 -11.274 1.00 74.44 84 LEU A CA 1
ATOM 688 C C . LEU A 1 84 ? 3.605 0.484 -12.097 1.00 74.44 84 LEU A C 1
ATOM 690 O O . LEU A 1 84 ? 2.411 0.200 -12.127 1.00 74.44 84 LEU A O 1
ATOM 694 N N . SER A 1 85 ? 4.529 -0.227 -12.746 1.00 78.12 85 SER A N 1
ATOM 695 C CA . SER A 1 85 ? 4.202 -1.413 -13.537 1.00 78.12 85 SER A CA 1
ATOM 696 C C . SER A 1 85 ? 3.609 -2.519 -12.671 1.00 78.12 85 SER A C 1
ATOM 698 O O . SER A 1 85 ? 2.680 -3.190 -13.107 1.00 78.12 85 SER A O 1
ATOM 700 N N . GLU A 1 86 ? 4.121 -2.716 -11.456 1.00 81.19 86 GLU A N 1
ATOM 701 C CA . GLU A 1 86 ? 3.599 -3.733 -10.541 1.00 81.19 86 GLU A CA 1
ATOM 702 C C . GLU A 1 86 ? 2.259 -3.330 -9.935 1.00 81.19 86 GLU A C 1
ATOM 704 O O . GLU A 1 86 ? 1.358 -4.162 -9.858 1.00 81.19 86 GLU A O 1
ATOM 709 N N . LEU A 1 87 ? 2.090 -2.049 -9.592 1.00 78.88 87 LEU A N 1
ATOM 710 C CA . LEU A 1 87 ? 0.797 -1.514 -9.170 1.00 78.88 87 LEU A CA 1
ATOM 711 C C . LEU A 1 87 ? -0.263 -1.751 -10.256 1.00 78.88 87 LEU A C 1
ATOM 713 O O . LEU A 1 87 ? -1.309 -2.330 -9.979 1.00 78.88 87 LEU A O 1
ATOM 717 N N . LEU A 1 88 ? 0.047 -1.406 -11.510 1.00 79.25 88 LEU A N 1
ATOM 718 C CA . LEU A 1 88 ? -0.846 -1.634 -12.647 1.00 79.25 88 LEU A CA 1
ATOM 719 C C . LEU A 1 88 ? -1.139 -3.126 -12.859 1.00 79.25 88 LEU A C 1
ATOM 721 O O . LEU A 1 88 ? -2.292 -3.501 -13.058 1.00 79.25 88 LEU A O 1
ATOM 725 N N . ARG A 1 89 ? -0.115 -3.986 -12.794 1.00 83.00 89 ARG A N 1
ATOM 726 C CA . ARG A 1 89 ? -0.258 -5.439 -12.965 1.00 83.00 89 ARG A CA 1
ATOM 727 C C . ARG A 1 89 ? -1.191 -6.046 -11.918 1.00 83.00 89 ARG A C 1
ATOM 729 O O . ARG A 1 89 ? -2.047 -6.854 -12.271 1.00 83.00 89 ARG A O 1
ATOM 736 N N . LEU A 1 90 ? -1.026 -5.680 -10.646 1.00 75.88 90 LEU A N 1
ATOM 737 C CA . LEU A 1 90 ? -1.871 -6.172 -9.555 1.00 75.88 90 LEU A CA 1
ATOM 738 C C . LEU A 1 90 ? -3.305 -5.660 -9.686 1.00 75.88 90 LEU A C 1
ATOM 740 O O . LEU A 1 90 ? -4.241 -6.437 -9.504 1.00 75.88 90 LEU A O 1
ATOM 744 N N . THR A 1 91 ? -3.478 -4.398 -10.081 1.00 74.00 91 THR A N 1
ATOM 745 C CA . THR A 1 91 ? -4.799 -3.823 -10.337 1.00 74.00 91 THR A CA 1
ATOM 746 C C . THR A 1 91 ? -5.513 -4.525 -11.490 1.00 74.00 91 THR A C 1
ATOM 748 O O . THR A 1 91 ? -6.684 -4.853 -11.355 1.00 74.00 91 THR A O 1
ATOM 751 N N . LEU A 1 92 ? -4.832 -4.814 -12.602 1.00 74.94 92 LEU A N 1
ATOM 752 C CA . LEU A 1 92 ? -5.433 -5.535 -13.733 1.00 74.94 92 LEU A CA 1
ATOM 753 C C . LEU A 1 92 ? -5.806 -6.974 -13.362 1.00 74.94 92 LEU A C 1
ATOM 755 O O . LEU A 1 92 ? -6.931 -7.397 -13.609 1.00 74.94 92 LEU A O 1
ATOM 759 N N . ARG A 1 93 ? -4.906 -7.690 -12.675 1.00 75.50 93 ARG A N 1
ATOM 760 C CA . ARG A 1 93 ? -5.163 -9.053 -12.189 1.00 75.50 93 ARG A CA 1
ATOM 761 C C . ARG A 1 93 ? -6.417 -9.129 -11.314 1.00 75.50 93 ARG A C 1
ATOM 763 O O . ARG A 1 93 ? -7.166 -10.094 -11.392 1.00 75.50 93 ARG A O 1
ATOM 770 N N . MET A 1 94 ? -6.648 -8.109 -10.494 1.00 67.88 94 MET A N 1
ATOM 771 C CA . MET A 1 94 ? -7.837 -8.005 -9.655 1.00 67.88 94 MET A CA 1
ATOM 772 C C . MET A 1 94 ? -9.142 -7.983 -10.462 1.00 67.88 94 MET A C 1
ATOM 774 O O . MET A 1 94 ? -10.128 -8.584 -10.044 1.00 67.88 94 MET A O 1
ATOM 778 N N . PHE A 1 95 ? -9.156 -7.279 -11.597 1.00 65.75 95 PHE A N 1
ATOM 779 C CA . PHE A 1 95 ? -10.317 -7.227 -12.484 1.00 65.75 95 PHE A CA 1
ATOM 780 C C . PHE A 1 95 ? -10.504 -8.537 -13.254 1.00 65.75 95 PHE A C 1
ATOM 782 O O . PHE A 1 95 ? -11.640 -8.965 -13.441 1.00 65.75 95 PHE A O 1
ATOM 789 N N . ASP A 1 96 ? -9.406 -9.194 -13.636 1.00 69.25 96 ASP A N 1
ATOM 790 C CA . ASP A 1 96 ? -9.442 -10.481 -14.340 1.00 69.25 96 ASP A CA 1
ATOM 791 C C . ASP A 1 96 ? -9.932 -11.633 -13.445 1.00 69.25 96 ASP A C 1
ATOM 793 O O . ASP A 1 96 ? -10.602 -12.548 -13.921 1.00 69.25 96 ASP A O 1
ATOM 797 N N . GLU A 1 97 ? -9.624 -11.601 -12.144 1.00 65.62 97 GLU A N 1
ATOM 798 C CA . GLU A 1 97 ? -10.060 -12.627 -11.186 1.00 65.62 97 GLU A CA 1
ATOM 799 C C . GLU A 1 97 ? -11.557 -12.510 -10.812 1.00 65.62 97 GLU A C 1
ATOM 801 O O . GLU A 1 97 ? -12.139 -13.484 -10.335 1.00 65.62 97 GLU A O 1
ATOM 806 N N . GLU A 1 98 ? -12.209 -11.363 -11.058 1.00 61.50 98 GLU A N 1
ATOM 807 C CA . GLU A 1 98 ? -13.609 -11.093 -10.674 1.00 61.50 98 GLU A CA 1
ATOM 808 C C . GLU A 1 98 ? -14.464 -10.450 -11.798 1.00 61.50 98 GLU A C 1
ATOM 810 O O . GLU A 1 98 ? -15.011 -9.354 -11.620 1.00 61.50 98 GLU A O 1
ATOM 815 N N . PRO A 1 99 ? -14.676 -11.127 -12.944 1.00 56.44 99 PRO A N 1
ATOM 816 C CA . PRO A 1 99 ? -15.408 -10.553 -14.080 1.00 56.44 99 PRO A CA 1
ATOM 817 C C . PRO A 1 99 ? -16.897 -10.265 -13.793 1.00 56.44 99 PRO A C 1
ATOM 819 O O . PRO A 1 99 ? -17.484 -9.386 -14.422 1.00 56.44 99 PRO A O 1
ATOM 822 N N . ASN A 1 100 ? -17.501 -10.942 -12.805 1.00 55.59 100 ASN A N 1
ATOM 823 C CA . ASN A 1 100 ? -18.936 -10.855 -12.470 1.00 55.59 100 ASN A CA 1
ATOM 824 C C . ASN A 1 100 ? -19.223 -10.120 -11.151 1.00 5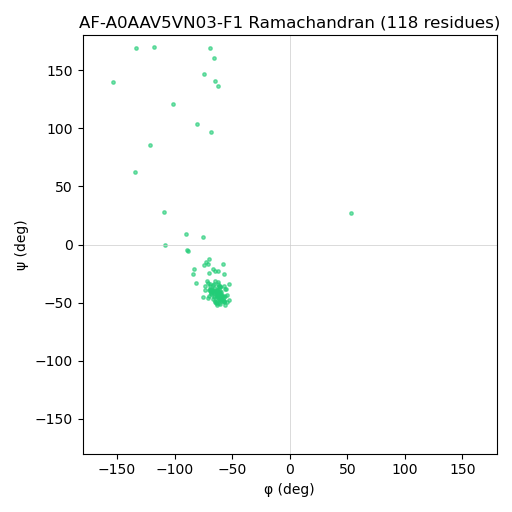5.59 100 ASN A C 1
ATOM 826 O O . ASN A 1 100 ? -20.226 -10.363 -10.473 1.00 55.59 100 ASN A O 1
ATOM 830 N N . CYS A 1 101 ? -18.348 -9.200 -10.758 1.00 55.53 101 CYS A N 1
ATOM 831 C CA . CYS A 1 101 ? -18.425 -8.531 -9.463 1.00 55.53 101 CYS A CA 1
ATOM 832 C C . CYS A 1 101 ? -19.768 -7.772 -9.226 1.00 55.53 101 CYS A C 1
ATOM 834 O O . CYS A 1 101 ? -20.187 -7.546 -8.092 1.00 55.53 101 CYS A O 1
ATOM 836 N N . LEU A 1 102 ? -20.568 -7.482 -10.253 1.00 49.09 102 LEU A N 1
ATOM 837 C CA . LEU A 1 102 ? -21.817 -6.720 -10.115 1.00 49.09 102 LEU A CA 1
ATOM 838 C C . LEU A 1 102 ? -23.091 -7.546 -9.818 1.00 49.09 102 LEU A C 1
ATOM 840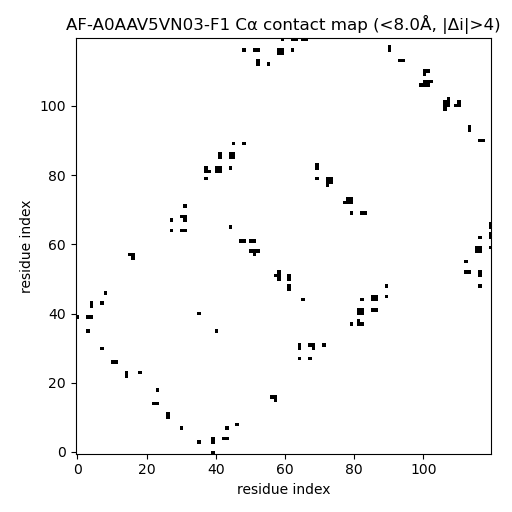 O O . LEU A 1 102 ? -24.142 -6.949 -9.577 1.00 49.09 102 LEU A O 1
ATOM 844 N N . GLU A 1 103 ? -23.038 -8.883 -9.792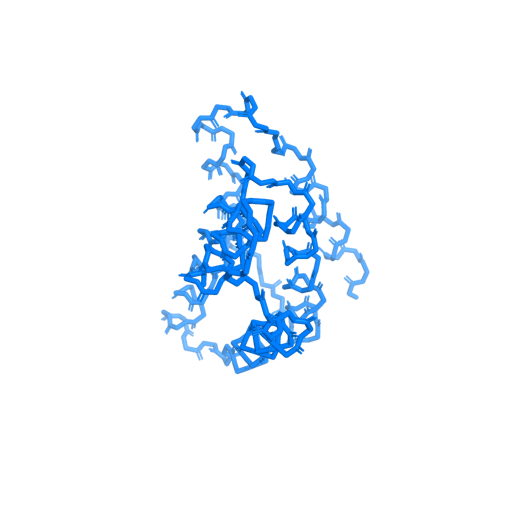 1.00 51.50 103 GLU A N 1
ATOM 845 C CA . GLU A 1 103 ? -24.258 -9.719 -9.858 1.00 51.50 103 GLU A CA 1
ATOM 846 C C . GLU A 1 103 ? -24.996 -9.946 -8.518 1.00 51.50 103 GLU A C 1
ATOM 848 O O . GLU A 1 103 ? -26.197 -10.210 -8.498 1.00 51.50 103 GLU A O 1
ATOM 853 N N . THR A 1 104 ? -24.339 -9.775 -7.370 1.00 55.69 104 THR A N 1
ATOM 854 C CA . THR A 1 104 ? -24.909 -9.988 -6.025 1.00 55.69 104 THR A CA 1
ATOM 855 C C . THR A 1 104 ? -24.584 -8.844 -5.050 1.00 55.69 104 THR A C 1
ATOM 857 O O . THR A 1 104 ? -23.799 -7.938 -5.336 1.00 55.69 104 THR A O 1
ATOM 860 N N . ARG A 1 105 ? -25.234 -8.820 -3.876 1.00 52.34 105 ARG A N 1
ATOM 861 C CA . ARG A 1 105 ? -25.012 -7.773 -2.855 1.00 52.34 105 ARG A CA 1
ATOM 862 C C . ARG A 1 105 ? -23.625 -7.889 -2.205 1.00 52.34 105 ARG A C 1
ATOM 864 O O . ARG A 1 105 ? -22.968 -6.867 -2.032 1.00 52.34 105 ARG A O 1
ATOM 871 N N . ASP A 1 106 ? -23.160 -9.111 -1.948 1.00 55.38 106 ASP A N 1
ATOM 872 C CA . ASP A 1 106 ? -21.788 -9.374 -1.491 1.00 55.38 106 ASP A CA 1
ATOM 873 C C . ASP A 1 106 ? -20.761 -9.058 -2.578 1.00 55.38 106 ASP A C 1
ATOM 875 O O . ASP A 1 106 ? -19.728 -8.446 -2.297 1.00 55.38 106 ASP A O 1
ATOM 879 N N . THR A 1 107 ? -21.059 -9.377 -3.841 1.00 56.56 107 THR A N 1
ATOM 880 C CA . THR A 1 107 ? -20.154 -9.013 -4.933 1.00 56.56 107 THR A CA 1
ATOM 881 C C . THR A 1 107 ? -20.139 -7.503 -5.178 1.00 56.56 107 THR A C 1
ATOM 883 O O . THR A 1 107 ? -19.112 -7.000 -5.599 1.00 56.56 107 THR A O 1
ATOM 886 N N . ARG A 1 108 ? -21.176 -6.724 -4.830 1.00 57.28 108 ARG A N 1
ATOM 887 C CA . ARG A 1 108 ? -21.121 -5.244 -4.852 1.00 57.28 108 ARG A CA 1
ATOM 888 C C . ARG A 1 108 ? -20.191 -4.661 -3.790 1.00 57.28 108 ARG A C 1
ATOM 890 O O . ARG A 1 108 ? -19.439 -3.736 -4.087 1.00 57.28 108 ARG A O 1
ATOM 897 N N . GLU A 1 109 ? -20.224 -5.189 -2.569 1.00 60.69 109 GLU A N 1
ATOM 898 C CA . GLU A 1 109 ? -19.290 -4.807 -1.502 1.00 60.69 109 GLU A CA 1
ATOM 899 C C . GLU A 1 109 ? -17.849 -5.156 -1.915 1.00 60.69 109 GLU A C 1
ATOM 901 O O . GLU A 1 109 ? -16.936 -4.343 -1.769 1.00 60.69 109 GLU A O 1
ATOM 906 N N . LYS A 1 110 ? -17.668 -6.336 -2.523 1.00 58.44 110 LYS A N 1
ATOM 907 C CA . LYS A 1 110 ? -16.408 -6.796 -3.116 1.00 58.44 110 LYS A CA 1
ATOM 908 C C . LYS A 1 110 ? -15.970 -5.912 -4.285 1.00 58.44 110 LYS A C 1
ATOM 910 O O . LYS A 1 110 ? -14.886 -5.359 -4.219 1.00 58.44 110 LYS A O 1
ATOM 915 N N . SER A 1 111 ? -16.836 -5.623 -5.252 1.00 55.00 111 SER A N 1
ATOM 916 C CA . SER A 1 111 ? -16.609 -4.692 -6.372 1.00 55.00 111 SER A CA 1
ATOM 917 C C . SER A 1 111 ? -16.200 -3.318 -5.894 1.00 55.00 111 SER A C 1
ATOM 919 O O . SER A 1 111 ? -15.295 -2.718 -6.447 1.00 55.00 111 SER A O 1
ATOM 921 N N . ARG A 1 112 ? -16.855 -2.797 -4.853 1.00 61.91 112 ARG A N 1
ATOM 922 C CA . ARG A 1 112 ? -16.521 -1.495 -4.279 1.00 61.91 112 ARG A CA 1
ATOM 923 C C . ARG A 1 112 ? -15.139 -1.523 -3.627 1.00 61.91 112 ARG A C 1
ATOM 925 O O . ARG A 1 112 ? -14.421 -0.532 -3.708 1.00 61.91 112 ARG A O 1
ATOM 932 N N . ARG A 1 113 ? -14.745 -2.652 -3.027 1.00 64.56 113 ARG A N 1
ATOM 933 C CA . ARG A 1 113 ? -13.378 -2.879 -2.530 1.00 64.56 113 ARG A CA 1
ATOM 934 C C . ARG A 1 113 ? -12.385 -2.950 -3.690 1.00 64.56 113 ARG A C 1
ATOM 936 O O . ARG A 1 113 ? -11.398 -2.231 -3.637 1.00 64.56 113 ARG A O 1
ATOM 943 N N . LEU A 1 114 ? -12.673 -3.706 -4.751 1.00 56.41 114 LEU A N 1
ATOM 944 C CA . LEU A 1 114 ? -11.808 -3.803 -5.933 1.00 56.41 114 LEU A CA 1
ATOM 945 C C . LEU A 1 114 ? -11.693 -2.454 -6.663 1.00 56.41 114 LEU A C 1
ATOM 947 O O . LEU A 1 114 ? -10.598 -2.032 -6.999 1.00 56.41 114 LEU A O 1
ATOM 951 N N . CYS A 1 115 ? -12.787 -1.702 -6.809 1.00 59.06 115 CYS A N 1
ATOM 952 C CA . CYS A 1 115 ? -12.776 -0.337 -7.338 1.00 59.06 115 CYS A CA 1
ATOM 953 C C . CYS A 1 115 ? -11.983 0.619 -6.450 1.00 59.06 115 CYS A C 1
ATOM 955 O O . CYS A 1 115 ? -11.234 1.423 -6.982 1.00 59.06 115 CYS A O 1
ATOM 957 N N . ASN A 1 116 ? -12.104 0.544 -5.121 1.00 55.03 116 ASN A N 1
ATOM 958 C CA . ASN A 1 116 ? -11.282 1.361 -4.227 1.00 55.03 116 ASN A CA 1
ATOM 959 C C . ASN A 1 116 ? -9.799 0.987 -4.297 1.00 55.03 116 ASN A C 1
ATOM 961 O O . ASN A 1 116 ? -8.984 1.887 -4.158 1.00 55.03 116 ASN A O 1
ATOM 965 N N . ILE A 1 117 ? -9.470 -0.294 -4.516 1.00 55.72 117 ILE A N 1
ATOM 966 C CA . ILE A 1 117 ? -8.105 -0.797 -4.743 1.00 55.72 117 ILE A CA 1
ATOM 967 C C . ILE A 1 117 ? -7.587 -0.390 -6.135 1.00 55.72 117 ILE A C 1
ATOM 969 O O . ILE A 1 117 ? -6.401 -0.161 -6.290 1.00 55.72 117 ILE A O 1
ATOM 973 N N . ALA A 1 118 ? -8.454 -0.263 -7.139 1.00 54.00 118 ALA A N 1
ATOM 974 C CA . ALA A 1 118 ? -8.093 0.179 -8.487 1.00 54.00 118 ALA A CA 1
ATOM 975 C C . ALA A 1 118 ? -8.032 1.706 -8.645 1.00 54.00 118 ALA A C 1
ATOM 977 O O . ALA A 1 118 ? -7.359 2.207 -9.539 1.00 54.00 118 ALA A O 1
ATOM 978 N N . LEU A 1 119 ? -8.773 2.439 -7.807 1.00 50.03 119 LEU A N 1
ATOM 979 C CA . LEU A 1 119 ? -8.685 3.894 -7.646 1.00 50.03 119 LEU A CA 1
ATOM 980 C C . LEU A 1 119 ? -7.408 4.319 -6.900 1.00 50.03 119 LEU A C 1
ATOM 982 O O . LEU A 1 119 ? -7.080 5.507 -6.917 1.00 50.03 119 LEU A O 1
ATOM 986 N N . VAL A 1 120 ? -6.729 3.375 -6.233 1.00 50.53 120 VAL A N 1
ATOM 987 C CA . VAL A 1 120 ? -5.345 3.515 -5.738 1.00 50.53 120 VAL A CA 1
ATOM 988 C C . VAL A 1 120 ? -4.376 3.616 -6.900 1.00 50.53 120 VAL A C 1
ATOM 990 O O . VAL A 1 120 ? -3.470 4.476 -6.798 1.00 50.53 120 VAL A O 1
#

pLDDT: mean 76.51, std 11.92, range [49.09, 92.5]

Solvent-accessible surface area (backbone atoms only — not comparable to full-atom values): 6721 Å² total; per-residue (Å²): 106,71,70,62,52,52,51,51,50,57,52,55,69,70,59,54,84,82,52,48,74,67,60,53,50,53,46,50,52,56,58,53,73,55,86,71,54,55,68,55,38,33,54,48,51,52,53,45,48,57,46,31,74,71,36,67,86,42,29,68,56,49,26,50,47,53,49,47,39,55,51,48,28,60,73,71,70,44,87,47,58,49,43,54,50,43,51,51,50,54,41,51,51,54,52,70,76,45,82,67,28,79,79,44,75,68,32,39,58,48,37,53,49,53,48,57,58,59,73,73

InterPro domains:
  IPR016024 Armadillo-type fold [SSF48371] (5-118)

Organism: NCBI:txid1538716